Protein AF-0000000069561264 (afdb_homodimer)

Sequence (132 aa):
ENVGSQVVDGVLEDIRFGLEINHPKYNQRRIAMVRYLGELYNYRMVESTVIFRVLYMFILYGVNYDENVGSQVVDGVLEDIRFGLEINHPKYNQRRIAMVRYLGELYNYRMVESTVIFRVLYMFILYGVNYD

InterPro domains:
  IPR003890 MIF4G-like, type 3 [PF02854] (2-62)
  IPR016024 Armadillo-type fold [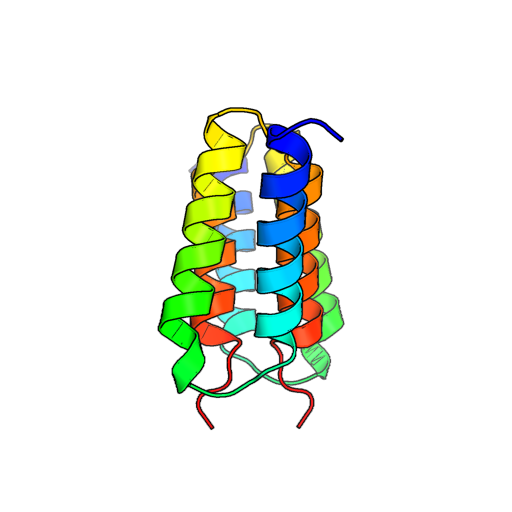SSF48371] (3-65)
  IPR039762 Nonsense-mediated mRNA decay protein Nmd2/UPF2 [PTHR12839] (2-63)

pLDDT: mean 88.74, std 12.63, range [39.91, 97.88]

Radius of gyration: 14.86 Å; Cα contacts (8 Å, |Δi|>4): 111; chains: 2; bounding box: 40×37×30 Å

Organism: Araneus ventricosus (NCBI:txid182803)

Solvent-accessible surface area (backbone atoms only — not comparable to full-atom values): 7579 Å² total; per-residue (Å²): 129,54,73,66,53,53,51,52,50,52,44,53,50,51,50,56,54,46,55,72,49,79,52,77,87,48,48,67,56,52,52,51,45,51,53,49,49,50,51,36,37,74,69,66,72,44,57,68,69,56,55,52,52,52,46,49,50,44,62,65,47,22,51,61,77,122,128,55,73,65,51,53,50,52,51,52,46,54,50,52,50,54,54,46,57,71,50,80,52,76,88,47,49,68,57,50,52,50,44,51,53,50,49,50,52,36,38,74,69,66,72,44,58,70,68,57,55,51,49,53,46,48,49,44,64,66,47,23,53,63,77,124

Structure (mmCIF, N/CA/C/O backbone):
data_AF-0000000069561264-model_v1
#
loop_
_entity.id
_entity.type
_entity.pdbx_description
1 polymer 'Regulator of nonsense transcripts 2'
#
loop_
_atom_site.group_PDB
_atom_site.id
_atom_site.type_symbol
_atom_site.label_atom_id
_atom_site.label_alt_id
_atom_site.label_comp_id
_atom_site.label_asym_id
_atom_site.label_entity_id
_atom_site.label_seq_id
_atom_site.pdbx_PDB_ins_code
_atom_site.Cartn_x
_atom_site.Cartn_y
_atom_site.Cartn_z
_atom_site.occupancy
_atom_site.B_iso_or_equiv
_atom_site.auth_seq_id
_atom_site.auth_comp_id
_atom_site.auth_asym_id
_atom_site.auth_atom_id
_atom_site.pdbx_PDB_model_num
ATOM 1 N N . GLU A 1 1 ? 20.031 15.68 -11.047 1 58.09 1 GLU A N 1
ATOM 2 C CA . GLU A 1 1 ? 19.156 14.859 -10.227 1 58.09 1 GLU A CA 1
ATOM 3 C C . GLU A 1 1 ? 19.641 14.812 -8.773 1 58.09 1 GLU A C 1
ATOM 5 O O . GLU A 1 1 ? 20.828 14.562 -8.523 1 58.09 1 GLU A O 1
ATOM 10 N N . ASN A 1 2 ? 18.984 15.469 -7.82 1 83 2 ASN A N 1
ATOM 11 C CA . ASN A 1 2 ? 19.344 15.539 -6.41 1 83 2 ASN A CA 1
ATOM 12 C C . ASN A 1 2 ? 19.469 14.148 -5.789 1 83 2 ASN A C 1
ATOM 14 O O . ASN A 1 2 ? 18.797 13.211 -6.234 1 83 2 ASN A O 1
ATOM 18 N N . VAL A 1 3 ? 20.594 13.969 -5.078 1 90.12 3 VAL A N 1
ATOM 19 C CA . VAL A 1 3 ? 20.859 12.727 -4.359 1 90.12 3 VAL A CA 1
ATOM 20 C C . VAL A 1 3 ? 19.562 12.172 -3.785 1 90.12 3 VAL A C 1
ATOM 22 O O . VAL A 1 3 ? 19.297 10.969 -3.861 1 90.12 3 VAL A O 1
ATOM 25 N N . GLY A 1 4 ? 18.688 13.078 -3.369 1 90.69 4 GLY A N 1
ATOM 26 C CA . GLY A 1 4 ? 17.406 12.688 -2.809 1 90.69 4 GLY A CA 1
ATOM 27 C C . GLY A 1 4 ? 16.484 12.055 -3.826 1 90.69 4 GLY A C 1
ATOM 28 O O . GLY A 1 4 ? 15.883 11.008 -3.559 1 90.69 4 GLY A O 1
ATOM 29 N N . SER A 1 5 ? 16.531 12.602 -4.957 1 94.31 5 SER A N 1
ATOM 30 C CA . SER A 1 5 ? 15.672 12.086 -6.012 1 94.31 5 SER A CA 1
ATOM 31 C C . SER A 1 5 ? 16.141 10.711 -6.488 1 94.31 5 SER A C 1
ATOM 33 O O . SER A 1 5 ? 15.32 9.852 -6.805 1 94.31 5 SER A O 1
ATOM 35 N N . GLN A 1 6 ? 17.453 10.594 -6.648 1 95.38 6 GLN A N 1
ATOM 36 C CA . GLN A 1 6 ? 18.016 9.32 -7.082 1 95.38 6 GLN A CA 1
ATOM 37 C C . GLN A 1 6 ? 17.672 8.211 -6.094 1 95.38 6 GLN A C 1
ATOM 39 O O . GLN A 1 6 ? 17.406 7.074 -6.496 1 95.38 6 GLN A O 1
ATOM 44 N N . VAL A 1 7 ? 17.719 8.539 -4.797 1 95.88 7 VAL A N 1
ATOM 45 C CA . VAL A 1 7 ? 17.375 7.562 -3.76 1 95.88 7 VAL A CA 1
ATOM 46 C C . VAL A 1 7 ? 15.914 7.156 -3.885 1 95.88 7 VAL A C 1
ATOM 48 O O . VAL A 1 7 ? 15.594 5.965 -3.91 1 95.88 7 VAL A O 1
ATOM 51 N N . VAL A 1 8 ? 15.078 8.078 -4.066 1 96.25 8 VAL A N 1
ATOM 52 C CA . VAL A 1 8 ? 13.648 7.82 -4.203 1 96.25 8 VAL A CA 1
ATOM 53 C C . VAL A 1 8 ? 13.398 6.941 -5.426 1 96.25 8 VAL A C 1
ATOM 55 O O . VAL A 1 8 ? 12.711 5.918 -5.328 1 96.25 8 VAL A O 1
ATOM 58 N N . ASP A 1 9 ? 14.07 7.348 -6.52 1 96.56 9 ASP A N 1
ATOM 59 C CA . ASP A 1 9 ? 13.898 6.59 -7.758 1 96.56 9 ASP A CA 1
ATOM 60 C C . ASP A 1 9 ? 14.391 5.152 -7.586 1 96.56 9 ASP A C 1
ATOM 62 O O . ASP A 1 9 ? 13.766 4.215 -8.094 1 96.56 9 ASP A O 1
ATOM 66 N N . GLY A 1 10 ? 15.508 4.973 -6.938 1 97.19 10 GLY A N 1
ATOM 67 C CA . GLY A 1 10 ? 16.062 3.646 -6.699 1 97.19 10 GLY A CA 1
ATOM 68 C C . GLY A 1 10 ? 15.148 2.766 -5.867 1 97.19 10 GLY A C 1
ATOM 69 O O . GLY A 1 10 ? 14.969 1.583 -6.168 1 97.19 10 GLY A O 1
ATOM 70 N N . VAL A 1 11 ? 14.492 3.34 -4.887 1 97.38 11 VAL A N 1
ATOM 71 C CA . VAL A 1 11 ? 13.578 2.605 -4.012 1 97.38 11 VAL A CA 1
ATOM 72 C C . VAL A 1 11 ? 12.32 2.215 -4.785 1 97.38 11 VAL A C 1
ATOM 74 O O . VAL A 1 11 ? 11.883 1.065 -4.723 1 97.38 11 VAL A O 1
ATOM 77 N N . LEU A 1 12 ? 11.797 3.092 -5.574 1 96.25 12 LEU A N 1
ATOM 78 C CA . LEU A 1 12 ? 10.594 2.834 -6.355 1 96.25 12 LEU A CA 1
ATOM 79 C C . LEU A 1 12 ? 10.852 1.769 -7.418 1 96.25 12 LEU A C 1
ATOM 81 O O . LEU A 1 12 ? 10 0.907 -7.656 1 96.25 12 LEU A O 1
ATOM 85 N N . GLU A 1 13 ? 11.984 1.85 -8.008 1 96.56 13 GLU A N 1
ATOM 86 C CA . GLU A 1 13 ? 12.359 0.852 -9 1 96.56 13 GLU A CA 1
ATOM 87 C C . GLU A 1 13 ? 12.484 -0.535 -8.383 1 96.56 13 GLU A C 1
ATOM 89 O O . GLU A 1 13 ? 12.031 -1.525 -8.953 1 96.56 13 GLU A O 1
ATOM 94 N N . ASP A 1 14 ? 13.125 -0.636 -7.266 1 95.81 14 ASP A N 1
ATOM 95 C CA . ASP A 1 14 ? 13.289 -1.914 -6.578 1 95.81 14 ASP A CA 1
ATOM 96 C C . ASP A 1 14 ? 11.93 -2.518 -6.219 1 95.81 14 ASP A C 1
ATOM 98 O O . ASP A 1 14 ? 11.695 -3.709 -6.43 1 95.81 14 ASP A O 1
ATOM 102 N N . ILE A 1 15 ? 11.039 -1.694 -5.75 1 93.88 15 ILE A N 1
ATOM 103 C CA . ILE A 1 15 ? 9.703 -2.145 -5.383 1 93.88 15 ILE A CA 1
ATOM 104 C C . ILE A 1 15 ? 8.961 -2.646 -6.621 1 93.88 15 ILE A C 1
ATOM 106 O O . ILE A 1 15 ? 8.359 -3.723 -6.602 1 93.88 15 ILE A O 1
ATOM 110 N N . ARG A 1 16 ? 9.039 -1.936 -7.695 1 92.31 16 ARG A N 1
ATOM 111 C CA . ARG A 1 16 ? 8.406 -2.35 -8.945 1 92.31 16 ARG A CA 1
ATOM 112 C C . ARG A 1 16 ? 8.938 -3.697 -9.414 1 92.31 16 ARG A C 1
ATOM 114 O O . ARG A 1 16 ? 8.164 -4.59 -9.766 1 92.31 16 ARG A O 1
ATOM 121 N N . PHE A 1 17 ? 10.234 -3.846 -9.383 1 90.69 17 PHE A N 1
ATOM 122 C CA . PHE A 1 17 ? 10.883 -5.086 -9.797 1 90.69 17 PHE A CA 1
ATOM 123 C C . PHE A 1 17 ? 10.5 -6.23 -8.867 1 90.69 17 PHE A C 1
ATOM 125 O O . PHE A 1 17 ? 10.297 -7.359 -9.32 1 90.69 17 PHE A O 1
ATOM 132 N N . GLY A 1 18 ? 10.43 -5.98 -7.586 1 88 18 GLY A N 1
ATOM 133 C CA . GLY A 1 18 ? 10.047 -6.984 -6.605 1 88 18 GLY A CA 1
ATOM 134 C C . GLY A 1 18 ? 8.625 -7.473 -6.773 1 88 18 GLY A C 1
ATOM 135 O O . GLY A 1 18 ? 8.328 -8.641 -6.516 1 88 18 GLY A O 1
ATOM 136 N N . LEU A 1 19 ? 7.758 -6.629 -7.32 1 84.12 19 LEU A N 1
ATOM 137 C CA . LEU A 1 19 ? 6.363 -6.98 -7.57 1 84.12 19 LEU A CA 1
ATOM 138 C C . LEU A 1 19 ? 6.246 -7.922 -8.766 1 84.12 19 LEU A C 1
ATOM 140 O O . LEU A 1 19 ? 5.332 -8.742 -8.828 1 84.12 19 LEU A O 1
ATOM 144 N N . GLU A 1 20 ? 7.152 -7.773 -9.633 1 83.06 20 GLU A N 1
ATOM 145 C CA . GLU A 1 20 ? 7.137 -8.609 -10.828 1 83.06 20 GLU A CA 1
ATOM 146 C C . GLU A 1 20 ? 7.695 -10 -10.531 1 83.06 20 GLU A C 1
ATOM 148 O O . GLU A 1 20 ? 7.301 -10.984 -11.172 1 83.06 20 GLU A O 1
ATOM 153 N N . ILE A 1 21 ? 8.578 -9.984 -9.609 1 82.62 21 ILE A N 1
ATOM 154 C CA . ILE A 1 21 ? 9.203 -11.25 -9.25 1 82.62 21 ILE A CA 1
ATOM 155 C C . ILE A 1 21 ? 8.445 -11.883 -8.078 1 82.62 21 ILE A C 1
ATOM 157 O O . ILE A 1 21 ? 8.352 -11.289 -7.004 1 82.62 21 ILE A O 1
ATOM 161 N N . ASN A 1 22 ? 7.867 -12.992 -8.281 1 78.69 22 ASN A N 1
ATOM 162 C CA . ASN A 1 22 ? 7.086 -13.648 -7.242 1 78.69 22 ASN A CA 1
ATOM 163 C C . ASN A 1 22 ? 7.828 -14.852 -6.664 1 78.69 22 ASN A C 1
ATOM 165 O O . ASN A 1 22 ? 7.348 -15.984 -6.75 1 78.69 22 ASN A O 1
ATOM 169 N N . HIS A 1 23 ? 9 -14.711 -6.203 1 84.25 23 HIS A N 1
ATOM 170 C CA . HIS A 1 23 ? 9.781 -15.758 -5.555 1 84.25 23 HIS A CA 1
ATOM 171 C C . HIS A 1 23 ? 10.008 -15.438 -4.078 1 84.25 23 HIS A C 1
ATOM 173 O O . HIS A 1 23 ? 10.391 -14.32 -3.734 1 84.25 23 HIS A O 1
ATOM 179 N N . PRO A 1 24 ? 9.781 -16.375 -3.23 1 84.69 24 PRO A N 1
ATOM 180 C CA . PRO A 1 24 ? 9.859 -16.156 -1.784 1 84.69 24 PRO A CA 1
ATOM 181 C C . PRO A 1 24 ? 11.219 -15.641 -1.331 1 84.69 24 PRO A C 1
ATOM 183 O O . PRO A 1 24 ? 11.312 -14.906 -0.346 1 84.69 24 PRO A O 1
ATOM 186 N N . LYS A 1 25 ? 12.195 -15.93 -2.014 1 89.56 25 LYS A N 1
ATOM 187 C CA . LYS A 1 25 ? 13.547 -15.547 -1.62 1 89.56 25 LYS A CA 1
ATOM 188 C C . LYS A 1 25 ? 13.703 -14.031 -1.573 1 89.56 25 LYS A C 1
ATOM 190 O O . LYS A 1 25 ? 14.586 -13.516 -0.891 1 89.56 25 LYS A O 1
ATOM 195 N N . TYR A 1 26 ? 12.844 -13.203 -2.193 1 89.31 26 TYR A N 1
ATOM 196 C CA . TYR A 1 26 ? 12.945 -11.75 -2.273 1 89.31 26 TYR A CA 1
ATOM 197 C C . TYR A 1 26 ? 12.023 -11.086 -1.258 1 89.31 26 TYR A C 1
ATOM 199 O O . TYR A 1 26 ? 11.922 -9.859 -1.216 1 89.31 26 TYR A O 1
ATOM 207 N N . ASN A 1 27 ? 11.375 -11.914 -0.37 1 88.12 27 ASN A N 1
ATOM 208 C CA . ASN A 1 27 ? 10.406 -11.367 0.577 1 88.12 27 ASN A CA 1
ATOM 209 C C . ASN A 1 27 ? 11.062 -10.391 1.548 1 88.12 27 ASN A C 1
ATOM 211 O O . ASN A 1 27 ? 10.516 -9.32 1.817 1 88.12 27 ASN A O 1
ATOM 215 N N . GLN A 1 28 ? 12.25 -10.805 2.037 1 92.69 28 GLN A N 1
ATOM 216 C CA . GLN A 1 28 ? 12.961 -9.945 2.975 1 92.69 28 GLN A CA 1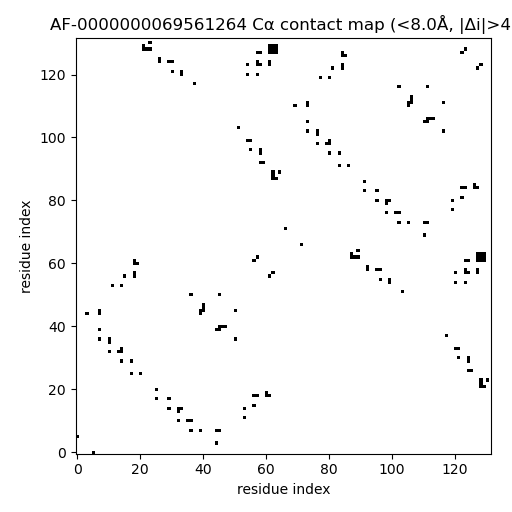
ATOM 217 C C . GLN A 1 28 ? 13.328 -8.617 2.328 1 92.69 28 GLN A C 1
ATOM 219 O O . GLN A 1 28 ? 13.242 -7.562 2.965 1 92.69 28 GLN A O 1
ATOM 224 N N . ARG A 1 29 ? 13.75 -8.711 1.094 1 92.62 29 ARG A N 1
ATOM 225 C CA . ARG A 1 29 ? 14.102 -7.508 0.35 1 92.62 29 ARG A CA 1
ATOM 226 C C . ARG A 1 29 ? 12.867 -6.652 0.088 1 92.62 29 ARG A C 1
ATOM 228 O O . ARG A 1 29 ? 12.906 -5.43 0.249 1 92.62 29 ARG A O 1
ATOM 235 N N . ARG A 1 30 ? 11.719 -7.227 -0.287 1 91.38 30 ARG A N 1
ATOM 236 C CA . ARG A 1 30 ? 10.477 -6.508 -0.534 1 91.38 30 ARG A CA 1
ATOM 237 C C . ARG A 1 30 ? 10.031 -5.742 0.707 1 91.38 30 ARG A C 1
ATOM 239 O O . ARG A 1 30 ? 9.672 -4.566 0.623 1 91.38 30 ARG A O 1
ATOM 246 N N . ILE A 1 31 ? 10.172 -6.367 1.832 1 92.69 31 ILE A N 1
ATOM 247 C CA . ILE A 1 31 ? 9.789 -5.77 3.105 1 92.69 31 ILE A CA 1
ATOM 248 C C . ILE A 1 31 ? 10.734 -4.617 3.434 1 92.69 31 ILE A C 1
ATOM 250 O O . ILE A 1 31 ? 10.297 -3.529 3.812 1 92.69 31 ILE A O 1
ATOM 254 N N . ALA A 1 32 ? 12.031 -4.805 3.201 1 95.81 32 ALA A N 1
ATOM 255 C CA . ALA A 1 32 ? 13.047 -3.801 3.494 1 95.81 32 ALA A CA 1
ATOM 256 C C . ALA A 1 32 ? 12.836 -2.543 2.654 1 95.81 32 ALA A C 1
ATOM 258 O O . ALA A 1 32 ? 12.93 -1.425 3.166 1 95.81 32 ALA A O 1
ATOM 259 N N . MET A 1 33 ? 12.453 -2.631 1.406 1 96.12 33 MET A N 1
ATOM 260 C CA . MET A 1 33 ? 12.305 -1.489 0.509 1 96.12 33 MET A CA 1
ATOM 261 C C . MET A 1 33 ? 11.055 -0.69 0.848 1 96.12 33 MET A C 1
ATOM 263 O O . MET A 1 33 ? 11.055 0.539 0.766 1 96.12 33 MET A O 1
ATOM 267 N N . VAL A 1 34 ? 10.078 -1.351 1.335 1 95.31 34 VAL A N 1
ATOM 268 C CA . VAL A 1 34 ? 8.859 -0.663 1.742 1 95.31 34 VAL A CA 1
ATOM 269 C C . VAL A 1 34 ? 9.102 0.094 3.045 1 95.31 34 VAL A C 1
ATOM 271 O O . VAL A 1 34 ? 8.625 1.219 3.215 1 95.31 34 VAL A O 1
ATOM 274 N N . ARG A 1 35 ? 9.859 -0.494 3.959 1 96.12 35 ARG A N 1
ATOM 275 C CA . ARG A 1 35 ? 10.227 0.2 5.188 1 96.12 35 ARG A CA 1
ATOM 276 C C . ARG A 1 35 ? 11.047 1.449 4.883 1 96.12 35 ARG A C 1
ATOM 278 O O . ARG A 1 35 ? 10.828 2.504 5.48 1 96.12 35 ARG A O 1
ATOM 285 N N . TYR A 1 36 ? 11.922 1.228 3.914 1 97.81 36 TYR A N 1
ATOM 286 C CA . TYR A 1 36 ? 12.719 2.367 3.482 1 97.81 36 TYR A CA 1
ATOM 287 C C . TYR A 1 36 ? 11.844 3.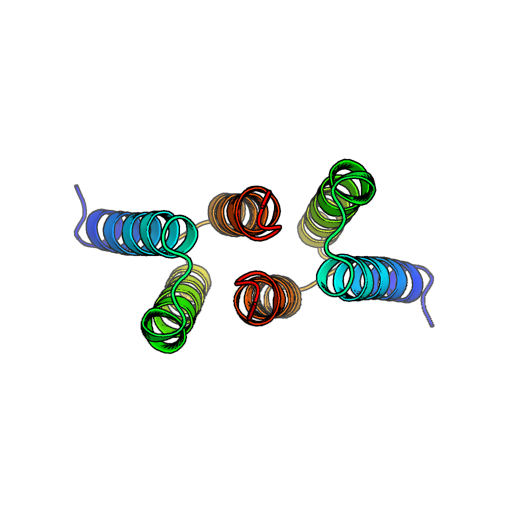449 2.867 1 97.81 36 TYR A C 1
ATOM 289 O O . TYR A 1 36 ? 12.062 4.641 3.098 1 97.81 36 TYR A O 1
ATOM 297 N N . LEU A 1 37 ? 10.82 3.104 2.09 1 97 37 LEU A N 1
ATOM 298 C CA . LEU A 1 37 ? 9.852 4.043 1.535 1 97 37 LEU A CA 1
ATOM 299 C C . LEU A 1 37 ? 9.148 4.816 2.645 1 97 37 LEU A C 1
ATOM 301 O O . LEU A 1 37 ? 8.953 6.027 2.539 1 97 37 LEU A O 1
ATOM 305 N N . GLY A 1 38 ? 8.797 4.09 3.725 1 96.94 38 GLY A N 1
ATOM 306 C CA . GLY A 1 38 ? 8.195 4.727 4.887 1 96.94 38 GLY A CA 1
ATOM 307 C C . GLY A 1 38 ? 9.078 5.797 5.496 1 96.94 38 GLY A C 1
ATOM 308 O O . GLY A 1 38 ? 8.594 6.867 5.875 1 96.94 38 GLY A O 1
ATOM 309 N N . GLU A 1 39 ? 10.375 5.559 5.594 1 97.31 39 GLU A N 1
ATOM 310 C CA . GLU A 1 39 ? 11.336 6.52 6.133 1 97.31 39 GLU A CA 1
ATOM 311 C C . GLU A 1 39 ? 11.438 7.758 5.246 1 97.31 39 GLU A C 1
ATOM 313 O O . GLU A 1 39 ? 11.445 8.883 5.746 1 97.31 39 GLU A O 1
ATOM 318 N N . LEU A 1 40 ? 11.445 7.52 3.947 1 96.88 40 LEU A N 1
ATOM 319 C CA . LEU A 1 40 ? 11.5 8.641 3.012 1 96.88 40 LEU A CA 1
ATOM 320 C C . LEU A 1 40 ? 10.25 9.508 3.125 1 96.88 40 LEU A C 1
ATOM 322 O O . LEU A 1 40 ? 10.328 10.727 3.01 1 96.88 40 LEU A O 1
ATOM 326 N N . TYR A 1 41 ? 9.109 8.898 3.367 1 97 41 TYR A N 1
ATOM 327 C CA . TYR A 1 41 ? 7.855 9.609 3.588 1 97 41 TYR A CA 1
ATOM 328 C C . TYR A 1 41 ? 7.914 10.438 4.863 1 97 41 TYR A C 1
ATOM 330 O O . TYR A 1 41 ? 7.559 11.617 4.863 1 97 41 TYR A O 1
ATOM 338 N N . ASN A 1 42 ? 8.367 9.82 5.914 1 96.5 42 ASN A N 1
ATOM 339 C CA . ASN A 1 42 ? 8.469 10.492 7.207 1 96.5 42 ASN A CA 1
ATOM 340 C C . ASN A 1 42 ? 9.414 11.688 7.152 1 96.5 42 ASN A C 1
ATOM 342 O O . ASN A 1 42 ? 9.211 12.672 7.863 1 96.5 42 ASN A O 1
ATOM 346 N N . TYR A 1 43 ? 10.367 11.648 6.352 1 96.81 43 TYR A N 1
ATOM 347 C CA . TYR A 1 43 ? 11.328 12.727 6.199 1 96.81 43 TYR A CA 1
ATOM 348 C C . TYR A 1 43 ? 10.867 13.727 5.141 1 96.81 43 TYR A C 1
ATOM 350 O O . TYR A 1 43 ? 11.633 14.602 4.73 1 96.81 43 TYR A O 1
ATOM 358 N N . ARG A 1 44 ? 9.703 13.539 4.562 1 96.19 44 ARG A N 1
ATOM 359 C CA . ARG A 1 44 ? 9.07 14.438 3.605 1 96.19 44 ARG A CA 1
ATOM 360 C C . ARG A 1 44 ? 9.812 14.438 2.273 1 96.19 44 ARG A C 1
ATOM 362 O O . ARG A 1 44 ? 9.805 15.43 1.55 1 96.19 44 ARG A O 1
ATOM 369 N N . MET A 1 45 ? 10.461 13.336 2.057 1 96 45 MET A N 1
ATOM 370 C CA . MET A 1 45 ? 11.18 13.203 0.795 1 96 45 MET A CA 1
ATOM 371 C C . MET A 1 45 ? 10.266 12.656 -0.298 1 96 45 MET A C 1
ATOM 373 O O . MET A 1 45 ? 10.594 12.734 -1.483 1 96 45 MET A O 1
ATOM 377 N N . VAL A 1 46 ? 9.211 11.969 0.047 1 96.25 46 VAL A N 1
ATOM 378 C CA . VAL A 1 46 ? 8.18 11.531 -0.886 1 96.25 46 VAL A CA 1
ATOM 379 C C . VAL A 1 46 ? 6.809 11.992 -0.393 1 96.25 46 VAL A C 1
ATOM 381 O O . VAL A 1 46 ? 6.59 12.133 0.812 1 96.25 46 VAL A O 1
ATOM 384 N N . GLU A 1 47 ? 6.023 12.219 -1.357 1 95.88 47 GLU A N 1
ATOM 385 C CA . GLU A 1 47 ? 4.668 12.656 -1.042 1 95.88 47 GLU A CA 1
ATOM 386 C C . GLU A 1 47 ? 3.715 11.461 -0.942 1 95.88 47 GLU A C 1
ATOM 388 O O . GLU A 1 47 ? 4.043 10.359 -1.386 1 95.88 47 GLU A O 1
ATOM 393 N N . SER A 1 48 ? 2.518 11.664 -0.389 1 95.25 48 SER A N 1
ATOM 394 C CA . SER A 1 48 ? 1.524 10.609 -0.197 1 95.25 48 SER A CA 1
ATOM 395 C C . SER A 1 48 ? 1.096 10.008 -1.529 1 95.25 48 SER A C 1
ATOM 397 O O . SER A 1 48 ? 0.768 8.82 -1.6 1 95.25 48 SER A O 1
ATOM 399 N N . THR A 1 49 ? 1.109 10.789 -2.596 1 96.31 49 THR A N 1
ATOM 400 C CA . THR A 1 49 ? 0.758 10.297 -3.92 1 96.31 49 THR A CA 1
ATOM 401 C C . THR A 1 49 ? 1.623 9.094 -4.293 1 96.31 49 THR A C 1
ATOM 403 O O . THR A 1 49 ? 1.133 8.133 -4.883 1 96.31 49 THR A O 1
ATOM 406 N N . VAL A 1 50 ? 2.826 9.148 -3.965 1 96.19 50 VAL A N 1
ATOM 407 C CA . VAL A 1 50 ? 3.758 8.062 -4.273 1 96.19 50 VAL A CA 1
ATOM 408 C C . VAL A 1 50 ? 3.402 6.828 -3.457 1 96.19 50 VAL A C 1
ATOM 410 O O . VAL A 1 50 ? 3.422 5.707 -3.975 1 96.19 50 VAL A O 1
ATOM 413 N N . ILE A 1 51 ? 3.045 6.992 -2.205 1 96.88 51 ILE A N 1
ATOM 414 C CA . ILE A 1 51 ? 2.658 5.887 -1.337 1 96.88 51 ILE A CA 1
ATOM 415 C C . ILE A 1 51 ? 1.429 5.188 -1.909 1 96.88 51 ILE A C 1
ATOM 417 O O . ILE A 1 51 ? 1.387 3.955 -1.985 1 96.88 51 ILE A O 1
ATOM 421 N N . PHE A 1 52 ? 0.486 5.898 -2.385 1 95.94 52 PHE A N 1
ATOM 422 C CA . PHE A 1 52 ? -0.736 5.312 -2.926 1 95.94 52 PHE A CA 1
ATOM 423 C C . PHE A 1 52 ? -0.472 4.668 -4.281 1 95.94 52 PHE A C 1
ATOM 425 O O . PHE A 1 52 ? -1.093 3.658 -4.621 1 95.94 52 PHE A O 1
ATOM 432 N N . ARG A 1 53 ? 0.433 5.227 -5.035 1 94.25 53 ARG A N 1
ATOM 433 C CA . ARG A 1 53 ? 0.825 4.586 -6.285 1 94.25 53 ARG A CA 1
ATOM 434 C C . ARG A 1 53 ? 1.422 3.207 -6.031 1 94.25 53 ARG A C 1
ATOM 436 O O . ARG A 1 53 ? 1.096 2.244 -6.73 1 94.25 53 ARG A O 1
ATOM 443 N N . VAL A 1 54 ? 2.279 3.133 -5.031 1 95.06 54 VAL A N 1
ATOM 444 C CA . VAL A 1 54 ? 2.885 1.856 -4.668 1 95.06 54 VAL A CA 1
ATOM 445 C C . VAL A 1 54 ? 1.805 0.891 -4.188 1 95.06 54 VAL A C 1
ATOM 447 O O . VAL A 1 54 ? 1.777 -0.273 -4.594 1 95.06 54 VAL A O 1
ATOM 450 N N . LEU A 1 55 ? 0.91 1.371 -3.371 1 92.31 55 LEU A N 1
ATOM 451 C CA . LEU A 1 55 ? -0.205 0.559 -2.896 1 92.31 55 LEU A CA 1
ATOM 452 C C . LEU A 1 55 ? -1.03 0.033 -4.066 1 92.31 55 LEU A C 1
ATOM 454 O O . LEU A 1 55 ? -1.381 -1.148 -4.102 1 92.31 55 LEU A O 1
ATOM 458 N N . TYR A 1 56 ? -1.218 0.863 -5.059 1 91.62 56 TYR A N 1
ATOM 459 C CA . TYR A 1 56 ? -1.968 0.48 -6.25 1 91.62 56 TYR A CA 1
ATOM 460 C C . TYR A 1 56 ? -1.227 -0.593 -7.039 1 91.62 56 TYR A C 1
ATOM 462 O O . TYR A 1 56 ? -1.841 -1.533 -7.551 1 91.62 56 TYR A O 1
ATOM 470 N N . MET A 1 57 ? 0.025 -0.43 -7.133 1 89.38 57 MET A N 1
ATOM 471 C CA . MET A 1 57 ? 0.833 -1.431 -7.824 1 89.38 57 MET A CA 1
ATOM 472 C C . MET A 1 57 ? 0.706 -2.793 -7.148 1 89.38 57 MET A C 1
ATOM 474 O O . MET A 1 57 ? 0.601 -3.818 -7.824 1 89.38 57 MET A O 1
ATOM 478 N N . PHE A 1 58 ? 0.715 -2.885 -5.848 1 86.94 58 PHE A N 1
ATOM 479 C CA . PHE A 1 58 ? 0.572 -4.133 -5.109 1 86.94 58 PHE A CA 1
ATOM 480 C C . PHE A 1 58 ? -0.791 -4.766 -5.367 1 86.94 58 PHE A C 1
ATOM 482 O O . PHE A 1 58 ? -0.903 -5.984 -5.492 1 86.94 58 PHE A O 1
ATOM 489 N N . ILE A 1 59 ? -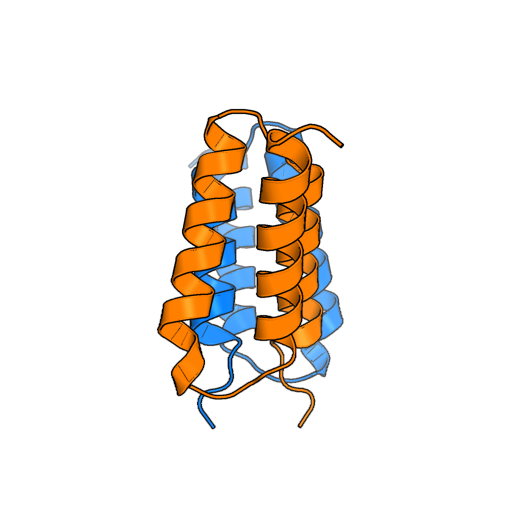1.805 -4.039 -5.492 1 84.81 59 ILE A N 1
ATOM 490 C CA . ILE A 1 59 ? -3.156 -4.523 -5.746 1 84.81 59 ILE A CA 1
ATOM 491 C C . ILE A 1 59 ? -3.234 -5.125 -7.148 1 84.81 59 ILE A C 1
ATOM 493 O O . ILE A 1 59 ? -3.832 -6.184 -7.344 1 84.81 59 ILE A O 1
ATOM 497 N N . LEU A 1 60 ? -2.574 -4.41 -7.984 1 78.44 60 LEU A N 1
ATOM 498 C CA . LEU A 1 60 ? -2.643 -4.816 -9.383 1 78.44 60 LEU A CA 1
ATOM 499 C C . LEU A 1 60 ? -1.763 -6.035 -9.641 1 78.44 60 LEU A C 1
ATOM 501 O O . LEU A 1 60 ? -2.16 -6.949 -10.367 1 78.44 60 LEU A O 1
ATOM 505 N N . TYR A 1 61 ? -0.618 -6.133 -9.125 1 75.31 61 TYR A N 1
ATOM 506 C CA . TYR A 1 61 ? 0.334 -7.203 -9.414 1 75.31 61 TYR A CA 1
ATOM 507 C C . TYR A 1 61 ? 0.24 -8.305 -8.367 1 75.31 61 TYR A C 1
ATOM 509 O O . TYR A 1 61 ? 0.583 -9.461 -8.641 1 75.31 61 TYR A O 1
ATOM 517 N N . GLY A 1 62 ? 0.18 -8.062 -7.254 1 65.31 62 GLY A N 1
ATOM 518 C CA . GLY A 1 62 ? 0.246 -9.039 -6.176 1 65.31 62 GLY A CA 1
ATOM 519 C C . GLY A 1 62 ? -0.855 -10.078 -6.246 1 65.31 62 GLY A C 1
ATOM 520 O O . GLY A 1 62 ? -0.683 -11.203 -5.773 1 65.31 62 GLY A O 1
ATOM 521 N N . VAL A 1 63 ? -2.076 -9.734 -6.676 1 56.94 63 VAL A N 1
ATOM 522 C CA . VAL A 1 63 ? -3.047 -10.812 -6.812 1 56.94 63 VAL A CA 1
ATOM 523 C C . VAL A 1 63 ? -2.705 -11.664 -8.031 1 56.94 63 VAL A C 1
ATOM 525 O O . VAL A 1 63 ? -2.619 -11.156 -9.148 1 56.94 63 VAL A O 1
ATOM 528 N N . ASN A 1 64 ? -1.624 -12.57 -7.777 1 52 64 ASN A N 1
ATOM 529 C CA . ASN A 1 64 ? -1.136 -13.469 -8.812 1 52 64 ASN A CA 1
ATOM 530 C C . ASN A 1 64 ? -2.25 -13.875 -9.773 1 52 64 ASN A C 1
ATOM 532 O O . ASN A 1 64 ? -3.34 -14.258 -9.344 1 52 64 ASN A O 1
ATOM 536 N N . TYR A 1 65 ? -2.285 -13.281 -10.992 1 47.47 65 TYR A N 1
ATOM 537 C CA . TYR A 1 65 ? -3.053 -13.875 -12.078 1 47.47 65 TYR A CA 1
ATOM 538 C C . TYR A 1 65 ? -2.613 -15.312 -12.328 1 47.47 65 TYR A C 1
ATOM 540 O O . TYR A 1 65 ? -3.117 -15.969 -13.242 1 47.47 65 TYR A O 1
ATOM 548 N N . ASP A 1 66 ? -2.092 -16.219 -11.477 1 40.09 66 ASP A N 1
ATOM 549 C CA . ASP A 1 66 ? -2.123 -17.516 -12.141 1 40.09 66 ASP A CA 1
ATOM 550 C C . ASP A 1 66 ? -3.547 -17.891 -12.547 1 40.09 66 ASP A C 1
ATOM 552 O O . ASP A 1 66 ? -4.492 -17.672 -11.789 1 40.09 66 ASP A O 1
ATOM 556 N N . GLU B 1 1 ? -18.469 4.664 19.281 1 57.91 1 GLU B N 1
ATOM 557 C CA . GLU B 1 1 ? -17.625 4.602 18.094 1 57.91 1 GLU B CA 1
ATOM 558 C C . GLU B 1 1 ? -18.109 5.586 17.031 1 57.91 1 GLU B C 1
ATOM 560 O O . GLU B 1 1 ? -19.297 5.633 16.703 1 57.91 1 GLU B O 1
ATOM 565 N N . ASN B 1 2 ? -17.375 6.703 16.766 1 83 2 ASN B N 1
ATOM 566 C CA . ASN B 1 2 ? -17.719 7.758 15.828 1 83 2 ASN B CA 1
ATOM 567 C C . ASN B 1 2 ? -17.906 7.211 14.414 1 83 2 ASN B C 1
ATOM 569 O O . ASN B 1 2 ? -17.328 6.184 14.055 1 83 2 ASN B O 1
ATOM 573 N N . VAL B 1 3 ? -19.031 7.645 13.812 1 89.94 3 VAL B N 1
ATOM 574 C CA . VAL B 1 3 ? -19.344 7.293 12.43 1 89.94 3 VAL B CA 1
ATOM 575 C C . VAL B 1 3 ? -18.062 7.227 11.609 1 89.94 3 VAL B C 1
ATOM 577 O O . VAL B 1 3 ? -17.875 6.312 10.805 1 89.94 3 VAL B O 1
ATOM 580 N N . GLY B 1 4 ? -17.141 8.094 11.938 1 90.62 4 GLY B N 1
ATOM 581 C CA . GLY B 1 4 ? -15.867 8.133 11.242 1 90.62 4 GLY B CA 1
ATOM 582 C C . GLY B 1 4 ? -15.008 6.91 11.5 1 90.62 4 GLY B C 1
ATOM 583 O O . GLY B 1 4 ? -14.461 6.324 10.562 1 90.62 4 GLY B O 1
ATOM 584 N N . SER B 1 5 ? -15.07 6.492 12.688 1 94.31 5 SER B N 1
ATOM 585 C CA . SER B 1 5 ? -14.266 5.332 13.062 1 94.31 5 SER B CA 1
ATOM 586 C C . SER B 1 5 ? -14.82 4.055 12.438 1 94.31 5 SER B C 1
ATOM 588 O O . SER B 1 5 ? -14.062 3.172 12.031 1 94.31 5 SER B O 1
ATOM 590 N N . GLN B 1 6 ? -16.141 3.934 12.492 1 95.44 6 GLN B N 1
ATOM 591 C CA . GLN B 1 6 ? -16.781 2.76 11.914 1 95.44 6 GLN B CA 1
ATOM 592 C C . GLN B 1 6 ? -16.469 2.646 10.422 1 95.44 6 GLN B C 1
ATOM 594 O O . GLN B 1 6 ? -16.266 1.545 9.906 1 95.44 6 GLN B O 1
ATOM 599 N N . VAL B 1 7 ? -16.438 3.795 9.734 1 95.94 7 VAL B N 1
ATOM 600 C CA . VAL B 1 7 ? -16.141 3.816 8.305 1 95.94 7 VAL B CA 1
ATOM 601 C C . VAL B 1 7 ? -14.703 3.346 8.078 1 95.94 7 VAL B C 1
ATOM 603 O O . VAL B 1 7 ? -14.453 2.463 7.258 1 95.94 7 VAL B O 1
ATOM 606 N N . VAL B 1 8 ? -13.812 3.82 8.836 1 96.25 8 VAL B N 1
ATOM 607 C CA . VAL B 1 8 ? -12.406 3.453 8.727 1 96.25 8 VAL B CA 1
ATOM 608 C C . VAL B 1 8 ? -12.242 1.955 8.969 1 96.25 8 VAL B C 1
ATOM 610 O O . VAL B 1 8 ? -11.617 1.254 8.172 1 96.25 8 VAL B O 1
ATOM 613 N N . ASP B 1 9 ? -12.93 1.523 10.047 1 96.56 9 ASP B N 1
ATOM 614 C CA . ASP B 1 9 ? -12.852 0.107 10.391 1 96.56 9 ASP B CA 1
ATOM 615 C C . ASP B 1 9 ? -13.414 -0.762 9.266 1 96.56 9 ASP B C 1
ATOM 617 O O . ASP B 1 9 ? -12.867 -1.821 8.961 1 96.56 9 ASP B O 1
ATOM 621 N N . GLY B 1 10 ? -14.508 -0.361 8.703 1 97.25 10 GLY B N 1
ATOM 622 C CA . GLY B 1 10 ? -15.125 -1.101 7.609 1 97.25 10 GLY B CA 1
ATOM 623 C C . GLY B 1 10 ? -14.242 -1.197 6.379 1 97.25 10 GLY B C 1
ATOM 624 O O . GLY B 1 10 ? -14.141 -2.26 5.762 1 97.25 10 GLY B O 1
ATOM 625 N N . VAL B 1 11 ? -13.539 -0.142 6.066 1 97.44 11 VAL B N 1
ATOM 626 C CA . VAL B 1 11 ? -12.648 -0.107 4.91 1 97.44 11 VAL B CA 1
ATOM 627 C C . VAL B 1 11 ? -11.438 -1.003 5.164 1 97.44 11 VAL B C 1
ATOM 629 O O . VAL B 1 11 ? -11.062 -1.803 4.305 1 97.44 11 VAL B O 1
ATOM 632 N N . LEU B 1 12 ? -10.883 -0.971 6.336 1 96.38 12 LEU B N 1
ATOM 633 C CA . LEU B 1 12 ? -9.719 -1.775 6.688 1 96.38 12 LEU B CA 1
ATOM 634 C C . LEU B 1 12 ? -10.07 -3.26 6.699 1 96.38 12 LEU B C 1
ATOM 636 O O . LEU B 1 12 ? -9.281 -4.09 6.246 1 96.38 12 LEU B O 1
ATOM 640 N N . GLU B 1 13 ? -11.219 -3.545 7.199 1 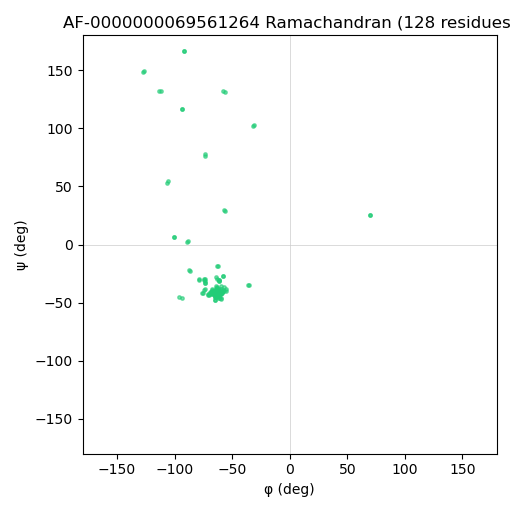96.62 13 GLU B N 1
ATOM 641 C CA . GLU B 1 13 ? -11.672 -4.934 7.219 1 96.62 13 GLU B CA 1
ATOM 642 C C . GLU B 1 13 ? -11.867 -5.473 5.805 1 96.62 13 GLU B C 1
ATOM 644 O O . GLU B 1 13 ? -11.484 -6.605 5.512 1 96.62 13 GLU B O 1
ATOM 649 N N . ASP B 1 14 ? -12.484 -4.73 4.945 1 95.88 14 ASP B N 1
ATOM 650 C CA . ASP B 1 14 ? -12.695 -5.145 3.561 1 95.88 14 ASP B CA 1
ATOM 651 C C . ASP B 1 14 ? -11.367 -5.406 2.855 1 95.88 14 ASP B C 1
ATOM 653 O O . ASP B 1 14 ? -11.211 -6.414 2.164 1 95.88 14 ASP B O 1
ATOM 657 N N . ILE B 1 15 ? -10.406 -4.555 3.09 1 94 15 ILE B N 1
ATOM 658 C CA . ILE B 1 15 ? -9.094 -4.699 2.484 1 94 15 ILE B CA 1
ATOM 659 C C . ILE B 1 15 ? -8.422 -5.973 3.004 1 94 15 ILE B C 1
ATOM 661 O O . ILE B 1 15 ? -7.883 -6.762 2.223 1 94 15 ILE B O 1
ATOM 665 N N . ARG B 1 16 ? -8.492 -6.207 4.258 1 92.44 16 ARG B N 1
ATOM 666 C CA . ARG B 1 16 ? -7.914 -7.414 4.844 1 92.44 16 ARG B CA 1
ATOM 667 C C . ARG B 1 16 ? -8.539 -8.664 4.242 1 92.44 16 ARG B C 1
ATOM 669 O O . ARG B 1 16 ? -7.828 -9.594 3.855 1 92.44 16 ARG B O 1
ATOM 676 N N . PHE B 1 17 ? -9.836 -8.68 4.156 1 90.94 17 PHE B N 1
ATOM 677 C CA . PHE B 1 17 ? -10.57 -9.812 3.596 1 90.94 17 PHE B CA 1
ATOM 678 C C . PHE B 1 17 ? -10.227 -10 2.121 1 90.94 17 PHE B C 1
ATOM 680 O O . PHE B 1 17 ? -10.109 -11.133 1.648 1 90.94 17 PHE B O 1
ATOM 687 N N . GLY B 1 18 ? -10.117 -8.922 1.383 1 88.25 18 GLY B N 1
ATOM 688 C CA . GLY B 1 18 ? -9.766 -8.969 -0.029 1 88.25 18 GLY B CA 1
ATOM 689 C C . GLY B 1 18 ? -8.383 -9.531 -0.282 1 88.25 18 GLY B C 1
ATOM 690 O O . GLY B 1 18 ? -8.148 -10.203 -1.288 1 88.25 18 GLY B O 1
ATOM 691 N N . LEU B 1 19 ? -7.473 -9.352 0.663 1 84.25 19 LEU B N 1
ATOM 692 C CA . LEU B 1 19 ? -6.113 -9.867 0.562 1 84.25 19 LEU B CA 1
ATOM 693 C C . LEU B 1 19 ? -6.086 -11.383 0.757 1 84.25 19 LEU B C 1
ATOM 695 O O . LEU B 1 19 ? -5.23 -12.07 0.196 1 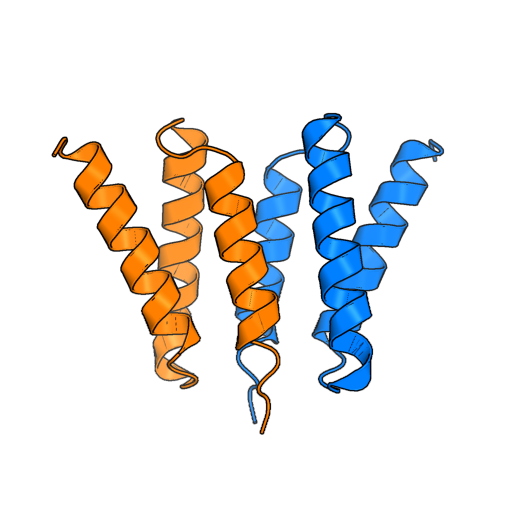84.25 19 LEU B O 1
ATOM 699 N N . GLU B 1 20 ? -7.004 -11.828 1.507 1 83.19 20 GLU B N 1
ATOM 700 C CA . GLU B 1 20 ? -7.074 -13.258 1.767 1 83.19 20 GLU B CA 1
ATOM 701 C C . GLU B 1 20 ? -7.703 -14.008 0.592 1 83.19 20 GLU B C 1
ATOM 703 O O . GLU B 1 20 ? -7.383 -15.172 0.344 1 83.19 20 GLU B O 1
ATOM 708 N N . ILE B 1 21 ? -8.539 -13.297 -0.037 1 83 21 ILE B N 1
ATOM 709 C CA . ILE B 1 21 ? -9.219 -13.898 -1.177 1 83 21 ILE B CA 1
ATOM 710 C C . ILE B 1 21 ? -8.461 -13.578 -2.461 1 83 21 ILE B C 1
ATOM 712 O O . ILE B 1 21 ? -8.281 -12.406 -2.809 1 83 21 ILE B O 1
ATOM 716 N N . ASN B 1 22 ? -7.949 -14.539 -3.125 1 78.75 22 ASN B N 1
ATOM 717 C CA . ASN B 1 22 ? -7.16 -14.32 -4.332 1 78.75 22 ASN B CA 1
ATOM 718 C C . ASN B 1 22 ? -7.934 -14.711 -5.59 1 78.75 22 ASN B C 1
ATOM 720 O O . ASN B 1 22 ? -7.512 -15.586 -6.34 1 78.75 22 ASN B O 1
ATOM 724 N N . HIS B 1 23 ? -9.086 -14.227 -5.785 1 84.19 23 HIS B N 1
ATOM 725 C CA . HIS B 1 23 ? -9.891 -14.453 -6.98 1 84.19 23 HIS B CA 1
ATOM 726 C C . HIS B 1 23 ? -10.039 -13.18 -7.797 1 84.19 23 HIS B C 1
ATOM 728 O O . HIS B 1 23 ? -10.359 -12.117 -7.246 1 84.19 23 HIS B O 1
ATOM 734 N N . PRO B 1 24 ? -9.828 -13.25 -9.062 1 84.62 24 PRO B N 1
ATOM 735 C CA . PRO B 1 24 ? -9.836 -12.07 -9.938 1 84.62 24 PRO B CA 1
ATOM 736 C C . PRO B 1 24 ? -11.156 -11.305 -9.883 1 84.62 24 PRO B C 1
ATOM 738 O O . PRO B 1 24 ? -11.172 -10.086 -10.062 1 84.62 24 PRO B O 1
ATOM 741 N N . LYS B 1 25 ? -12.164 -11.93 -9.602 1 89.31 25 LYS B N 1
ATOM 742 C CA . LYS B 1 25 ? -13.484 -11.297 -9.602 1 89.31 25 LYS B CA 1
ATOM 743 C C . LYS B 1 25 ? -13.562 -10.18 -8.57 1 89.31 25 LYS B C 1
ATOM 745 O O . LYS B 1 25 ? -14.391 -9.273 -8.688 1 89.31 25 LYS B O 1
ATOM 750 N N . TYR B 1 26 ? -12.695 -10.078 -7.559 1 89.19 26 TYR B N 1
ATOM 751 C CA . TYR B 1 26 ? -12.727 -9.102 -6.48 1 89.19 26 TYR B CA 1
ATOM 752 C C . TYR B 1 26 ? -11.742 -7.969 -6.738 1 89.19 26 TYR B C 1
ATOM 754 O O . TYR B 1 26 ? -11.57 -7.082 -5.898 1 89.19 26 TYR B O 1
ATOM 762 N N . ASN B 1 27 ? -11.109 -7.957 -7.957 1 88.12 27 ASN B N 1
ATOM 763 C CA . ASN B 1 27 ? -10.094 -6.961 -8.258 1 88.12 27 ASN B CA 1
ATOM 764 C C . ASN B 1 27 ? -10.664 -5.547 -8.242 1 88.12 27 ASN B C 1
ATOM 766 O O . ASN B 1 27 ? -10.055 -4.629 -7.695 1 88.12 27 ASN B O 1
ATOM 770 N N . GLN B 1 28 ? -11.852 -5.41 -8.875 1 92.56 28 GLN B N 1
ATOM 771 C CA . GLN B 1 28 ? -12.492 -4.102 -8.922 1 92.56 28 GLN B CA 1
ATOM 772 C C . GLN B 1 28 ? -12.812 -3.598 -7.516 1 92.56 28 GLN B C 1
ATOM 774 O O . GLN B 1 28 ? -12.648 -2.412 -7.227 1 92.56 28 GLN B O 1
ATOM 779 N N . ARG B 1 29 ? -13.281 -4.531 -6.695 1 92.69 29 ARG B N 1
ATOM 780 C CA . ARG B 1 29 ? -13.586 -4.18 -5.312 1 92.69 29 ARG B CA 1
ATOM 781 C C . ARG B 1 29 ? -12.312 -3.828 -4.543 1 92.69 29 ARG B C 1
ATOM 783 O O . ARG B 1 29 ? -12.281 -2.846 -3.799 1 92.69 29 ARG B O 1
ATOM 790 N N . ARG B 1 30 ? -11.211 -4.578 -4.703 1 91.56 30 ARG B N 1
ATOM 791 C CA . ARG B 1 30 ? -9.938 -4.312 -4.039 1 91.56 30 ARG B CA 1
ATOM 792 C C . ARG B 1 30 ? -9.414 -2.926 -4.395 1 91.56 30 ARG B C 1
ATOM 794 O O . ARG B 1 30 ? -8.992 -2.174 -3.512 1 91.56 30 ARG B O 1
ATOM 801 N N . ILE B 1 31 ? -9.547 -2.562 -5.625 1 92.75 31 ILE B N 1
ATOM 802 C CA . ILE B 1 31 ? -9.102 -1.263 -6.117 1 92.75 31 ILE B CA 1
ATOM 803 C C . ILE B 1 31 ? -9.969 -0.159 -5.52 1 92.75 31 ILE B C 1
ATOM 805 O O . ILE B 1 31 ? -9.453 0.85 -5.031 1 92.75 31 ILE B O 1
ATOM 809 N N . ALA B 1 32 ? -11.281 -0.387 -5.453 1 95.81 32 ALA B N 1
ATOM 810 C CA . ALA B 1 32 ? -12.234 0.593 -4.93 1 95.81 32 ALA B CA 1
ATOM 811 C C . ALA B 1 32 ? -11.969 0.878 -3.455 1 95.81 32 ALA B C 1
ATOM 813 O O . ALA B 1 32 ? -11.984 2.035 -3.027 1 95.81 32 ALA B O 1
ATOM 814 N N . MET B 1 33 ? -11.641 -0.082 -2.648 1 96.19 33 MET B N 1
ATOM 815 C CA . MET B 1 33 ? -11.453 0.086 -1.211 1 96.19 33 MET B CA 1
ATOM 816 C C . MET B 1 33 ? -10.141 0.817 -0.916 1 96.19 33 MET B C 1
ATOM 818 O O . MET B 1 33 ? -10.078 1.633 0.005 1 96.19 33 MET B O 1
ATOM 822 N N . VAL B 1 34 ? -9.188 0.623 -1.746 1 95.38 34 VAL B N 1
ATOM 823 C CA . VAL B 1 34 ? -7.922 1.324 -1.574 1 95.38 34 VAL B CA 1
ATOM 824 C C . VAL B 1 34 ? -8.086 2.791 -1.964 1 95.38 34 VAL B C 1
ATOM 826 O O . VAL B 1 34 ? -7.543 3.68 -1.305 1 95.38 34 VAL B O 1
ATOM 829 N N . ARG B 1 35 ? -8.844 3.072 -2.996 1 96.19 35 ARG B N 1
ATOM 830 C CA . ARG B 1 35 ? -9.148 4.449 -3.373 1 96.19 35 ARG B CA 1
ATOM 831 C C . ARG B 1 35 ? -9.906 5.168 -2.262 1 96.19 35 ARG B C 1
ATOM 833 O O . ARG B 1 35 ? -9.609 6.32 -1.946 1 96.19 35 ARG B O 1
ATOM 840 N N . TYR B 1 36 ? -10.82 4.383 -1.716 1 97.88 36 TYR B N 1
ATOM 841 C CA . TYR B 1 36 ? -11.57 4.934 -0.592 1 97.88 36 TYR B CA 1
ATOM 842 C C . TYR B 1 36 ? -10.648 5.211 0.591 1 97.88 36 TYR B C 1
ATOM 844 O O . TYR B 1 36 ? -10.797 6.23 1.271 1 97.88 36 TYR B O 1
ATOM 852 N N . LEU B 1 37 ? -9.672 4.367 0.859 1 97.06 37 LEU B N 1
ATOM 853 C CA . LEU B 1 37 ? -8.672 4.582 1.898 1 97.06 37 LEU B CA 1
ATOM 854 C C . LEU B 1 37 ? -7.891 5.867 1.641 1 97.06 37 LEU B C 1
ATOM 856 O O . LEU B 1 37 ? -7.633 6.637 2.568 1 97.06 37 LEU B O 1
ATOM 860 N N . GLY B 1 38 ? -7.551 6.09 0.365 1 96.94 38 GLY B N 1
ATOM 861 C CA . GLY B 1 38 ? -6.883 7.324 -0.019 1 96.94 38 GLY B CA 1
ATOM 862 C C . GLY B 1 38 ? -7.688 8.562 0.321 1 96.94 38 GLY B C 1
ATOM 863 O O . GLY B 1 38 ? -7.133 9.562 0.796 1 96.94 38 GLY B O 1
ATOM 864 N N . GLU B 1 39 ? -9 8.555 0.115 1 97.38 39 GLU B N 1
ATOM 865 C CA . GLU B 1 39 ? -9.891 9.664 0.433 1 97.38 39 GLU B CA 1
ATOM 866 C C . GLU B 1 39 ? -9.938 9.922 1.937 1 97.38 39 GLU B C 1
ATOM 868 O O . GLU B 1 39 ? -9.867 11.07 2.381 1 97.38 39 GLU B O 1
ATOM 873 N N . LEU B 1 40 ? -10.008 8.844 2.68 1 96.94 40 LEU B N 1
ATOM 874 C CA . LEU B 1 40 ? -10.023 8.969 4.133 1 96.94 40 LEU B CA 1
ATOM 875 C C . LEU B 1 40 ? -8.727 9.586 4.641 1 96.94 40 LEU B C 1
ATOM 877 O O . LEU B 1 40 ? -8.734 10.375 5.586 1 96.94 40 LEU B O 1
ATOM 881 N N . TYR B 1 41 ? -7.609 9.25 4.016 1 96.94 41 TYR B N 1
ATOM 882 C CA . TYR B 1 41 ? -6.309 9.836 4.336 1 96.94 41 TYR B CA 1
ATOM 883 C C . TYR B 1 41 ? -6.281 11.32 4.016 1 96.94 41 TYR B C 1
ATOM 885 O O . TYR B 1 41 ? -5.859 12.133 4.844 1 96.94 41 TYR B O 1
ATOM 893 N N . ASN B 1 42 ? -6.738 11.656 2.855 1 96.5 42 ASN B N 1
ATOM 894 C CA . ASN B 1 42 ? -6.758 13.047 2.408 1 96.5 42 ASN B CA 1
ATOM 895 C C . ASN B 1 42 ? -7.633 13.914 3.312 1 96.5 42 ASN B C 1
ATOM 897 O O . ASN B 1 42 ? -7.355 15.094 3.502 1 96.5 42 ASN B O 1
ATOM 901 N N . TYR B 1 43 ? -8.625 13.367 3.857 1 96.81 43 TYR B N 1
ATOM 902 C CA . TYR B 1 43 ? -9.531 14.086 4.746 1 96.81 43 TYR B CA 1
ATOM 903 C C . TYR B 1 43 ? -9.047 14.023 6.188 1 96.81 43 TYR B C 1
ATOM 905 O O . TYR B 1 43 ? -9.781 14.383 7.113 1 96.81 43 TYR B O 1
ATOM 913 N N . ARG B 1 44 ? -7.906 13.422 6.445 1 96.25 44 ARG B N 1
ATOM 914 C CA . ARG B 1 44 ? -7.25 13.352 7.746 1 96.25 44 ARG B CA 1
ATOM 915 C C . ARG B 1 44 ? -8.023 12.453 8.703 1 96.25 44 ARG B C 1
ATOM 917 O O . ARG B 1 44 ? -7.973 12.648 9.922 1 96.25 44 ARG B O 1
ATOM 924 N N . MET B 1 45 ? -8.742 11.562 8.086 1 96 45 MET B N 1
ATOM 925 C CA . MET B 1 45 ? -9.508 10.625 8.906 1 96 45 MET B CA 1
ATOM 926 C C . MET B 1 45 ? -8.656 9.414 9.273 1 96 45 MET B C 1
ATOM 928 O O . MET B 1 45 ? -9.016 8.656 10.18 1 96 45 MET B O 1
ATOM 932 N N . VAL B 1 46 ? -7.633 9.117 8.539 1 96.25 46 VAL B N 1
ATOM 933 C CA . VAL B 1 46 ? -6.652 8.086 8.875 1 96.25 46 VAL B CA 1
ATOM 934 C C . VAL B 1 46 ? -5.246 8.672 8.82 1 96.25 46 VAL B C 1
ATOM 936 O O . VAL B 1 46 ? -4.98 9.602 8.055 1 96.25 46 VAL B O 1
ATOM 939 N N . GLU B 1 47 ? -4.477 8.102 9.656 1 95.75 47 GLU B N 1
ATOM 940 C CA . GLU B 1 47 ? -3.09 8.547 9.719 1 95.75 47 GLU B CA 1
ATOM 941 C C . GLU B 1 47 ? -2.201 7.711 8.797 1 95.75 47 GLU B C 1
ATOM 943 O O . GLU B 1 47 ? -2.602 6.637 8.352 1 95.75 47 GLU B O 1
ATOM 948 N N . SER B 1 48 ? -0.97 8.156 8.531 1 95.38 48 SER B N 1
ATOM 949 C CA . SER B 1 48 ? -0.03 7.484 7.637 1 95.38 48 SER B CA 1
ATOM 950 C C . SER B 1 48 ? 0.316 6.09 8.141 1 95.38 48 SER B C 1
ATOM 952 O O . SER B 1 48 ? 0.571 5.18 7.352 1 95.38 48 SER B O 1
ATOM 954 N N . THR B 1 49 ? 0.321 5.891 9.445 1 96.31 49 THR B N 1
ATOM 955 C CA . THR B 1 49 ? 0.603 4.582 10.023 1 96.31 49 THR B CA 1
ATOM 956 C C . THR B 1 49 ? -0.344 3.525 9.469 1 96.31 49 THR 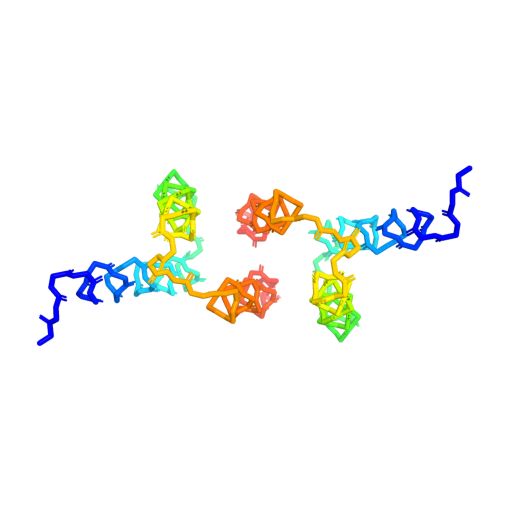B C 1
ATOM 958 O O . THR B 1 49 ? 0.069 2.396 9.195 1 96.31 49 THR B O 1
ATOM 961 N N . VAL B 1 50 ? -1.532 3.873 9.289 1 96.12 50 VAL B N 1
ATOM 962 C CA . VAL B 1 50 ? -2.537 2.951 8.766 1 96.12 50 VAL B CA 1
ATOM 963 C C . VAL B 1 50 ? -2.236 2.631 7.305 1 96.12 50 VAL B C 1
ATOM 965 O O . VAL B 1 50 ? -2.338 1.477 6.883 1 96.12 50 VAL B O 1
ATOM 968 N N . ILE B 1 51 ? -1.846 3.613 6.531 1 96.81 51 ILE B N 1
ATOM 969 C CA . ILE B 1 51 ? -1.508 3.424 5.125 1 96.81 51 ILE B CA 1
ATOM 970 C C . ILE B 1 51 ? -0.336 2.453 5.004 1 96.81 51 ILE B C 1
ATOM 972 O O . ILE B 1 51 ? -0.368 1.532 4.184 1 96.81 51 ILE B O 1
ATOM 976 N N . PHE B 1 52 ? 0.635 2.564 5.824 1 95.88 52 PHE B N 1
ATOM 977 C CA . PHE B 1 52 ? 1.808 1.699 5.762 1 95.88 52 PHE B CA 1
ATOM 978 C C . PHE B 1 52 ? 1.476 0.301 6.27 1 95.88 52 PHE B C 1
ATOM 980 O O . PHE B 1 52 ? 2.025 -0.688 5.785 1 95.88 52 PHE B O 1
ATOM 987 N N . ARG B 1 53 ? 0.586 0.22 7.227 1 94.38 53 ARG B N 1
ATOM 988 C CA . ARG B 1 53 ? 0.131 -1.095 7.668 1 94.38 53 ARG B CA 1
ATOM 989 C C . ARG B 1 53 ? -0.54 -1.854 6.527 1 94.38 53 ARG B C 1
ATOM 991 O O . ARG B 1 53 ? -0.284 -3.043 6.332 1 94.38 53 ARG B O 1
ATOM 998 N N . VAL B 1 54 ? -1.378 -1.152 5.801 1 95.06 54 VAL B N 1
ATOM 999 C CA . VAL B 1 54 ? -2.049 -1.763 4.656 1 95.06 54 VAL B CA 1
ATOM 1000 C C . VAL B 1 54 ? -1.017 -2.164 3.607 1 95.06 54 VAL B C 1
ATOM 1002 O O . VAL B 1 54 ? -1.063 -3.275 3.074 1 95.06 54 VAL B O 1
ATOM 1005 N N . LEU B 1 55 ? -0.09 -1.305 3.336 1 92.44 55 LEU B N 1
ATOM 1006 C CA . LEU B 1 55 ? 0.987 -1.604 2.398 1 92.44 55 LEU B CA 1
ATOM 1007 C C . LEU B 1 55 ? 1.756 -2.848 2.832 1 92.44 55 LEU B C 1
ATOM 1009 O O . LEU B 1 55 ? 2.033 -3.729 2.016 1 92.44 55 LEU B O 1
ATOM 1013 N N . TYR B 1 56 ? 1.98 -2.965 4.109 1 91.62 56 TYR B N 1
ATOM 1014 C CA . TYR B 1 56 ? 2.682 -4.117 4.66 1 91.62 56 TYR B CA 1
ATOM 1015 C C . TYR B 1 56 ? 1.86 -5.391 4.484 1 91.62 56 TYR B C 1
ATOM 1017 O O . TYR B 1 56 ? 2.406 -6.449 4.168 1 91.62 56 TYR B O 1
ATOM 1025 N N . MET B 1 57 ? 0.62 -5.273 4.699 1 89.38 57 MET B N 1
ATOM 1026 C CA . MET B 1 57 ? -0.257 -6.422 4.508 1 89.38 57 MET B CA 1
ATOM 1027 C C . MET B 1 57 ? -0.198 -6.918 3.064 1 89.38 57 MET B C 1
ATOM 1029 O O . MET B 1 57 ? -0.17 -8.125 2.818 1 89.38 57 MET B O 1
ATOM 1033 N N . PHE B 1 58 ? -0.176 -6.082 2.084 1 86.88 58 PHE B N 1
ATOM 1034 C CA . PHE B 1 58 ? -0.089 -6.453 0.676 1 86.88 58 PHE B CA 1
ATOM 1035 C C . PHE B 1 58 ? 1.229 -7.156 0.383 1 86.88 58 PHE B C 1
ATOM 1037 O O . PHE B 1 58 ? 1.268 -8.117 -0.391 1 86.88 58 PHE B O 1
ATOM 1044 N N . ILE B 1 59 ? 2.277 -6.781 0.951 1 84.38 59 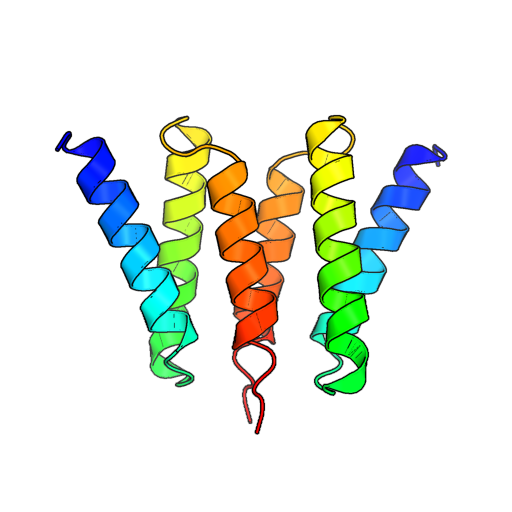ILE B N 1
ATOM 1045 C CA . ILE B 1 59 ? 3.592 -7.379 0.75 1 84.38 59 ILE B CA 1
ATOM 1046 C C . ILE B 1 59 ? 3.611 -8.789 1.329 1 84.38 59 ILE B C 1
ATOM 1048 O O . ILE B 1 59 ? 4.148 -9.719 0.711 1 84.38 59 ILE B O 1
ATOM 1052 N N . LEU B 1 60 ? 2.98 -8.836 2.451 1 78.38 60 LEU B N 1
ATOM 1053 C CA . LEU B 1 60 ? 2.994 -10.109 3.16 1 78.38 60 LEU B CA 1
ATOM 1054 C C . LEU B 1 60 ? 2.047 -11.109 2.504 1 78.38 60 LEU B C 1
ATOM 1056 O O . LEU B 1 60 ? 2.373 -12.289 2.375 1 78.38 60 LEU B O 1
ATOM 1060 N N . TYR B 1 61 ? 0.898 -10.742 2.084 1 75 61 TYR B N 1
ATOM 1061 C CA . TYR B 1 61 ? -0.111 -11.641 1.534 1 75 61 TYR B CA 1
ATOM 1062 C C . TYR B 1 61 ? -0.007 -11.711 0.015 1 75 61 TYR B C 1
ATOM 1064 O O . TYR B 1 61 ? -0.409 -12.711 -0.594 1 75 61 TYR B O 1
ATOM 1072 N N . GLY B 1 62 ? 0.103 -10.773 -0.631 1 65.25 62 GLY B N 1
ATOM 1073 C CA . GLY B 1 62 ? 0.061 -10.719 -2.084 1 65.25 62 GLY B CA 1
ATOM 1074 C C . GLY B 1 62 ? 1.099 -11.602 -2.746 1 65.25 62 GLY B C 1
ATOM 1075 O O . GLY B 1 62 ? 0.908 -12.055 -3.877 1 65.25 62 GLY B O 1
ATOM 1076 N N . VAL B 1 63 ? 2.322 -11.75 -2.199 1 56.69 63 VAL B N 1
ATOM 1077 C CA . VAL B 1 63 ? 3.223 -12.703 -2.844 1 56.69 63 VAL B CA 1
ATOM 1078 C C . VAL B 1 63 ? 2.77 -14.125 -2.539 1 56.69 63 VAL B C 1
ATOM 1080 O O . VAL B 1 63 ? 2.686 -14.523 -1.375 1 56.69 63 VAL B O 1
ATOM 1083 N N . ASN B 1 64 ? 1.631 -14.508 -3.312 1 51.66 64 ASN B N 1
ATOM 1084 C CA . ASN B 1 64 ? 1.064 -15.844 -3.166 1 51.66 64 ASN B CA 1
ATOM 1085 C C . ASN B 1 64 ? 2.139 -16.875 -2.826 1 51.66 64 ASN B C 1
ATOM 1087 O O . ASN B 1 64 ? 3.188 -16.922 -3.471 1 51.66 64 ASN B O 1
ATOM 1091 N N . TYR B 1 65 ? 2.256 -17.297 -1.547 1 47.38 65 TYR B N 1
ATOM 1092 C CA . TYR B 1 65 ? 2.973 -18.531 -1.234 1 47.38 65 TYR B CA 1
ATOM 1093 C C . TYR B 1 65 ? 2.373 -19.719 -1.984 1 47.38 65 TYR B C 1
ATOM 1095 O O . TYR B 1 65 ? 2.795 -20.859 -1.79 1 47.38 65 TYR B O 1
ATOM 1103 N N . ASP B 1 66 ? 1.737 -19.75 -3.199 1 39.91 66 ASP B N 1
ATOM 1104 C CA . ASP B 1 66 ? 1.634 -21.141 -3.619 1 39.91 66 ASP B CA 1
ATOM 1105 C C . ASP B 1 66 ? 3.012 -21.797 -3.699 1 39.91 66 ASP B C 1
ATOM 1107 O O . ASP B 1 66 ? 3.971 -21.172 -4.168 1 39.91 66 ASP B O 1
#

Secondary structure (DSSP, 8-state):
--HHHHHHHHHHHHHHHHHH---GGGHHHHHHHHHHHHHHHHTTSS-HHHHHHHHHHHHHHHS---/--HHHHHHHHHHHHHHHHHH---GGGHHHHHHHHHHHHHHHHTTSS-HHHHHHHHHHHHHHHS---

Foldseek 3Di:
DPPLVVVVVVLLVQLLVVLQDDDPVCVVVNVVSVVVVVVCVVVVSDDVVSVVVSVVSCVVRVVPPD/DPPLVVVVVVLLVQLLVVLQDDDPVCVVVNVVSVVVVVVCVVVVSDDVVSVVVSVVSCVVRVVPPD